Protein AF-A0A3R9XP58-F1 (afdb_monomer_lite)

Foldseek 3Di:
DVVVVVVVVVVVVVVVVVVVVVVVVVLVVVLVVVLQVVCVVVDPDGDDPLPPPPDDPVVSVVSVVVSVVSSVVSVVCVVVVVQVVCCVVPVDGDD

Radius of gyration: 19.76 Å; chains: 1; bounding box: 44×20×65 Å

Sequence (95 aa):
MAKQAKKKKRKQKLLYRPVGILLGMASGAVASTLFSRTWAAIGNGDAPDAMDEEREWKEILLAAAVEGAIFAVVKAAVDRGGAVGVRRLTGTWPG

pLDDT: mean 70.86, std 14.0, range [43.28, 88.38]

Structure (mmCIF, N/CA/C/O backbone):
data_AF-A0A3R9XP58-F1
#
_entry.id   AF-A0A3R9XP58-F1
#
loop_
_atom_site.group_PDB
_atom_site.id
_atom_site.type_symbol
_atom_site.label_atom_id
_atom_site.label_alt_id
_atom_site.label_comp_id
_atom_site.label_asym_id
_atom_site.label_entity_id
_atom_site.label_seq_id
_atom_site.pdbx_PDB_ins_code
_atom_site.Cartn_x
_atom_site.Cartn_y
_atom_site.Cartn_z
_atom_site.occupancy
_atom_site.B_iso_or_equiv
_atom_site.auth_seq_id
_atom_site.auth_comp_id
_atom_site.auth_asym_id
_atom_site.auth_atom_id
_atom_site.pdbx_PDB_model_num
ATOM 1 N N . MET A 1 1 ? -5.059 4.430 42.840 1.00 51.16 1 MET A N 1
ATOM 2 C CA . MET A 1 1 ? -5.711 3.653 41.753 1.00 51.16 1 MET A CA 1
ATOM 3 C C . MET A 1 1 ? -5.250 4.001 40.320 1.00 51.16 1 MET A C 1
ATOM 5 O O . MET A 1 1 ? -5.411 3.177 39.428 1.00 51.16 1 MET A O 1
ATOM 9 N N . ALA A 1 2 ? -4.569 5.132 40.072 1.00 53.56 2 ALA A N 1
ATOM 10 C CA . ALA A 1 2 ? -4.111 5.546 38.730 1.00 53.56 2 ALA A CA 1
ATOM 11 C C . ALA A 1 2 ? -3.066 4.626 38.047 1.00 53.56 2 ALA A C 1
ATOM 13 O O . ALA A 1 2 ? -2.990 4.558 36.818 1.00 53.56 2 ALA A O 1
ATOM 14 N N . LYS A 1 3 ? -2.271 3.870 38.820 1.00 49.97 3 LYS A N 1
ATOM 15 C CA . LYS A 1 3 ? -1.253 2.951 38.271 1.00 49.97 3 LYS A CA 1
ATOM 16 C C . LYS A 1 3 ? -1.863 1.762 37.509 1.00 49.97 3 LYS A C 1
ATOM 18 O O . LYS A 1 3 ? -1.236 1.259 36.577 1.00 49.97 3 LYS A O 1
ATOM 23 N N . GLN A 1 4 ? -3.090 1.342 37.837 1.00 46.91 4 GLN A N 1
ATOM 24 C CA . GLN A 1 4 ? -3.737 0.206 37.169 1.00 46.91 4 GLN A CA 1
ATOM 25 C C . GLN A 1 4 ? -4.315 0.566 35.788 1.00 46.91 4 GLN A C 1
ATOM 27 O O . GLN A 1 4 ? -4.176 -0.215 34.844 1.00 46.91 4 GLN A O 1
ATOM 32 N N . ALA A 1 5 ? -4.845 1.783 35.618 1.00 50.59 5 ALA A N 1
ATOM 33 C CA . ALA A 1 5 ? -5.347 2.275 34.330 1.00 50.59 5 ALA A CA 1
ATOM 34 C C . ALA A 1 5 ? -4.233 2.396 33.267 1.00 50.59 5 ALA A C 1
ATOM 36 O O . ALA A 1 5 ? -4.421 2.033 32.104 1.00 50.59 5 ALA A O 1
ATOM 37 N N . LYS A 1 6 ? -3.027 2.820 33.677 1.00 48.72 6 LYS A N 1
ATOM 38 C CA . LYS A 1 6 ? -1.841 2.904 32.801 1.00 48.72 6 LYS A CA 1
ATOM 39 C C . LYS A 1 6 ? -1.343 1.521 32.347 1.00 48.72 6 LYS A C 1
ATOM 41 O O . LYS A 1 6 ? -0.900 1.366 31.209 1.00 48.72 6 LYS A O 1
ATOM 46 N N . LYS A 1 7 ? -1.450 0.503 33.214 1.00 43.28 7 LYS A N 1
ATOM 47 C CA . LYS A 1 7 ? -1.011 -0.879 32.939 1.00 43.28 7 LYS A CA 1
ATOM 48 C C . LYS A 1 7 ? -1.946 -1.594 31.946 1.00 43.28 7 LYS A C 1
ATOM 50 O O . LYS A 1 7 ? -1.455 -2.291 31.059 1.00 43.28 7 LYS A O 1
ATOM 55 N N . LYS A 1 8 ? -3.265 -1.348 32.020 1.00 44.53 8 LYS A N 1
ATOM 56 C CA . LYS A 1 8 ? -4.268 -1.853 31.054 1.00 44.53 8 LYS A CA 1
ATOM 57 C C . LYS A 1 8 ? -4.037 -1.317 29.629 1.00 44.53 8 LYS A C 1
ATOM 59 O O . LYS A 1 8 ? -4.009 -2.109 28.690 1.00 44.53 8 LYS A O 1
ATOM 64 N N . LYS A 1 9 ? -3.738 -0.015 29.472 1.00 49.59 9 LYS A N 1
ATOM 65 C CA . LYS A 1 9 ? -3.437 0.599 28.158 1.00 49.59 9 LYS A CA 1
ATOM 66 C C . LYS A 1 9 ? -2.164 0.047 27.487 1.00 49.59 9 LYS A C 1
ATOM 68 O O . LYS A 1 9 ? -2.106 -0.021 26.263 1.00 49.59 9 LYS A O 1
ATOM 73 N N . ARG A 1 10 ? -1.143 -0.368 28.255 1.00 55.03 10 ARG A N 1
ATOM 74 C CA . ARG A 1 10 ? 0.087 -0.985 27.704 1.00 55.03 10 ARG A CA 1
ATOM 75 C C . ARG A 1 10 ? -0.129 -2.415 27.196 1.00 55.03 10 ARG A C 1
ATOM 77 O O . ARG A 1 10 ? 0.423 -2.752 26.156 1.00 55.03 10 ARG A O 1
ATOM 84 N N . LYS A 1 11 ? -0.941 -3.232 27.882 1.00 50.22 11 LYS A N 1
ATOM 85 C CA . LYS A 1 11 ? -1.242 -4.607 27.436 1.00 50.22 11 LYS A CA 1
ATOM 86 C C . LYS A 1 11 ? -2.081 -4.634 26.150 1.00 50.22 11 LYS A C 1
ATOM 88 O O . LYS A 1 11 ? -1.801 -5.441 25.275 1.00 50.22 11 LYS A O 1
ATOM 93 N N . GLN A 1 12 ? -3.024 -3.703 25.984 1.00 51.19 12 GLN A N 1
ATOM 94 C CA . GLN A 1 12 ? -3.793 -3.570 24.736 1.00 51.19 12 GLN A CA 1
ATOM 95 C C . GLN A 1 12 ? -2.923 -3.135 23.542 1.00 51.19 12 GLN A C 1
ATOM 97 O O . GLN A 1 12 ? -3.073 -3.674 22.450 1.00 51.19 12 GLN A O 1
ATOM 102 N N . LYS A 1 13 ? -1.952 -2.231 23.743 1.00 51.44 13 LYS A N 1
ATOM 103 C CA . LYS A 1 13 ? -1.019 -1.806 22.679 1.00 51.44 13 LYS A CA 1
ATOM 104 C C . LYS A 1 13 ? -0.097 -2.922 22.175 1.00 51.44 13 LYS A C 1
ATOM 106 O O . LYS A 1 13 ? 0.353 -2.853 21.037 1.00 51.44 13 LYS A O 1
ATOM 111 N N . LEU A 1 14 ? 0.199 -3.928 23.000 1.00 55.50 14 LEU A N 1
ATOM 112 C CA . LEU A 1 14 ? 1.065 -5.042 22.602 1.00 55.50 14 LEU A CA 1
ATOM 113 C C . LEU A 1 14 ? 0.316 -6.096 21.775 1.00 55.50 14 LEU A C 1
ATOM 115 O O . LEU A 1 14 ? 0.921 -6.714 20.911 1.00 55.50 14 LEU A O 1
ATOM 119 N N . LEU A 1 15 ? -0.993 -6.249 21.992 1.00 56.97 15 LEU A N 1
ATOM 120 C CA . LEU A 1 15 ? -1.825 -7.205 21.255 1.00 56.97 15 LEU A CA 1
ATOM 121 C C . LEU A 1 15 ? -2.271 -6.671 19.881 1.00 56.97 15 LEU A C 1
ATOM 123 O O . LEU A 1 15 ? -2.426 -7.444 18.945 1.00 56.97 15 LEU A O 1
ATOM 127 N N . TYR A 1 16 ? -2.403 -5.348 19.731 1.00 53.44 16 TYR A N 1
ATOM 128 C CA . TYR A 1 16 ? -2.718 -4.705 18.444 1.00 53.44 16 TYR A CA 1
ATOM 129 C C . TYR A 1 16 ? -1.500 -4.497 17.529 1.00 53.44 16 TYR A C 1
ATOM 131 O O . TYR A 1 16 ? -1.654 -4.314 16.324 1.00 53.44 16 TYR A O 1
ATOM 139 N N . ARG A 1 17 ? -0.281 -4.552 18.079 1.00 65.25 17 ARG A N 1
ATOM 140 C CA . ARG A 1 17 ? 0.972 -4.467 17.312 1.00 65.25 17 ARG A CA 1
ATOM 141 C C . ARG A 1 17 ? 1.138 -5.569 16.254 1.00 65.25 17 ARG A C 1
ATOM 143 O O . ARG A 1 17 ? 1.413 -5.208 15.115 1.00 65.25 17 ARG A O 1
ATOM 150 N N . PRO A 1 18 ? 0.965 -6.869 16.566 1.00 75.81 18 PRO A N 1
ATOM 151 C CA . PRO A 1 18 ? 1.131 -7.924 15.567 1.00 75.81 18 PRO A CA 1
ATOM 152 C C . PRO A 1 18 ? 0.080 -7.847 14.458 1.00 75.81 18 PRO A C 1
ATOM 154 O O . PRO A 1 18 ? 0.413 -8.072 13.303 1.00 75.81 18 PRO A O 1
ATOM 157 N N . VAL A 1 19 ? -1.155 -7.445 14.775 1.00 74.88 19 VAL A N 1
ATOM 158 C CA . VAL A 1 19 ? -2.206 -7.255 13.763 1.00 74.88 19 VAL A CA 1
ATOM 159 C C . VAL A 1 19 ? -1.836 -6.131 12.797 1.00 74.88 19 VAL A C 1
ATOM 161 O O . VAL A 1 19 ? -1.952 -6.313 11.593 1.00 74.88 19 VAL A O 1
ATOM 164 N N . GLY A 1 20 ? -1.328 -5.002 13.305 1.00 71.00 20 GLY A N 1
ATOM 165 C CA . GLY A 1 20 ? -0.859 -3.901 12.458 1.00 71.00 20 GLY A CA 1
ATOM 166 C C . GLY A 1 20 ? 0.329 -4.284 11.568 1.00 71.00 20 GLY A C 1
ATOM 167 O O . GLY A 1 20 ? 0.383 -3.866 10.417 1.00 71.00 20 GLY A O 1
ATOM 168 N N . ILE A 1 21 ? 1.246 -5.117 12.068 1.00 81.12 21 ILE A N 1
ATOM 169 C CA . ILE A 1 21 ? 2.383 -5.628 11.286 1.00 81.12 21 ILE A CA 1
ATOM 170 C C . ILE A 1 21 ? 1.902 -6.589 10.193 1.00 81.12 21 ILE A C 1
ATOM 172 O O . ILE A 1 21 ? 2.287 -6.433 9.039 1.00 81.12 21 ILE A O 1
ATOM 176 N N . LEU A 1 22 ? 1.023 -7.539 10.527 1.00 83.31 22 LEU A N 1
ATOM 177 C CA . LEU A 1 22 ? 0.467 -8.494 9.564 1.00 83.31 22 LEU A CA 1
ATOM 178 C C . LEU A 1 22 ? -0.368 -7.796 8.487 1.00 83.31 22 LEU A C 1
ATOM 180 O O . LEU A 1 22 ? -0.208 -8.100 7.307 1.00 83.31 22 LEU A O 1
ATOM 184 N N . LEU A 1 23 ? -1.205 -6.824 8.868 1.00 78.69 23 LEU A N 1
ATOM 185 C CA . LEU A 1 23 ? -1.923 -5.990 7.903 1.00 78.69 23 LEU A CA 1
ATOM 186 C C . LEU A 1 23 ? -0.956 -5.187 7.033 1.00 78.69 23 LEU A C 1
ATOM 188 O O . LEU A 1 23 ? -1.191 -5.070 5.834 1.00 78.69 23 LEU A O 1
ATOM 192 N N . GLY A 1 24 ? 0.124 -4.655 7.611 1.00 77.75 24 GLY A N 1
ATOM 193 C CA . GLY A 1 24 ? 1.169 -3.951 6.872 1.00 77.75 24 GLY A CA 1
ATOM 194 C C . GLY A 1 24 ? 1.846 -4.840 5.827 1.00 77.75 24 GLY A C 1
ATOM 195 O O . GLY A 1 24 ? 1.953 -4.439 4.672 1.00 77.75 24 GLY A O 1
ATOM 196 N N . MET A 1 25 ? 2.226 -6.068 6.192 1.00 85.88 25 MET A N 1
ATOM 197 C CA . MET A 1 25 ? 2.825 -7.039 5.264 1.00 85.88 25 MET A CA 1
ATOM 198 C C . MET A 1 25 ? 1.842 -7.470 4.171 1.00 85.88 25 MET A C 1
ATOM 200 O O . MET A 1 25 ? 2.204 -7.486 2.997 1.00 85.88 25 MET A O 1
ATOM 204 N N . ALA A 1 26 ? 0.588 -7.759 4.532 1.00 84.19 26 ALA A N 1
ATOM 205 C CA . ALA A 1 26 ? -0.452 -8.102 3.563 1.00 84.19 26 ALA A CA 1
ATOM 206 C C . ALA A 1 26 ? -0.716 -6.945 2.584 1.00 84.19 26 ALA A C 1
ATOM 208 O O . ALA A 1 26 ? -0.816 -7.162 1.379 1.00 84.19 26 ALA A O 1
ATOM 209 N N . SER A 1 27 ? -0.760 -5.709 3.089 1.00 78.25 27 SER A N 1
ATOM 210 C CA . SER A 1 27 ? -0.923 -4.510 2.259 1.00 78.25 27 SER A CA 1
ATOM 211 C C . SER A 1 27 ? 0.284 -4.286 1.344 1.00 78.25 27 SER A C 1
ATOM 213 O O . SER A 1 27 ? 0.099 -3.933 0.184 1.00 78.25 27 SER A O 1
ATOM 215 N N . GLY A 1 28 ? 1.504 -4.542 1.828 1.00 81.75 28 GLY A N 1
ATOM 216 C CA . GLY A 1 28 ? 2.732 -4.471 1.031 1.00 81.75 28 GLY A CA 1
ATOM 217 C C . GLY A 1 28 ? 2.758 -5.478 -0.122 1.00 81.75 28 GLY A C 1
ATOM 218 O O . GLY A 1 28 ? 3.098 -5.106 -1.239 1.00 81.75 28 GLY A O 1
ATOM 219 N N . ALA A 1 29 ? 2.318 -6.719 0.110 1.00 86.50 29 ALA A N 1
ATOM 220 C CA . ALA A 1 29 ? 2.230 -7.745 -0.935 1.00 86.50 29 ALA A CA 1
ATOM 221 C C . ALA A 1 29 ? 1.165 -7.428 -2.004 1.00 86.50 29 ALA A C 1
ATOM 223 O O . ALA A 1 29 ? 1.343 -7.699 -3.194 1.00 86.50 29 ALA A O 1
ATOM 224 N N . VAL A 1 30 ? 0.043 -6.830 -1.593 1.00 85.38 30 VAL A N 1
ATOM 225 C CA . VAL A 1 30 ? -0.980 -6.353 -2.533 1.00 85.38 30 VAL A CA 1
ATOM 226 C C . VAL A 1 30 ? -0.441 -5.178 -3.350 1.00 85.38 30 VAL A C 1
ATOM 228 O O . VAL A 1 30 ? -0.585 -5.172 -4.572 1.00 85.38 30 VAL A O 1
ATOM 231 N N . ALA A 1 31 ? 0.223 -4.217 -2.702 1.00 78.44 31 ALA A N 1
ATOM 232 C CA . ALA A 1 31 ? 0.819 -3.067 -3.373 1.00 78.44 31 ALA A CA 1
ATOM 233 C C . ALA A 1 31 ? 1.888 -3.483 -4.397 1.00 78.44 31 ALA A C 1
ATOM 235 O O . ALA A 1 31 ? 1.837 -3.000 -5.527 1.00 78.44 31 ALA A O 1
ATOM 236 N N . SER A 1 32 ? 2.780 -4.423 -4.056 1.00 76.25 32 SER A N 1
ATOM 237 C CA . SER A 1 32 ? 3.802 -4.917 -4.989 1.00 76.25 32 SER A CA 1
ATOM 238 C C . SER A 1 32 ? 3.181 -5.581 -6.219 1.00 76.25 32 SER A C 1
ATOM 240 O O . SER A 1 32 ? 3.587 -5.305 -7.342 1.00 76.25 32 SER A O 1
ATOM 242 N N . THR A 1 33 ? 2.120 -6.372 -6.036 1.00 83.56 33 THR A N 1
ATOM 243 C CA . THR A 1 33 ? 1.409 -7.017 -7.151 1.00 83.56 33 THR A CA 1
ATOM 244 C C . THR A 1 33 ? 0.725 -5.997 -8.070 1.00 83.56 33 THR A C 1
ATOM 246 O O . THR A 1 33 ? 0.759 -6.143 -9.294 1.00 83.56 33 THR A O 1
ATOM 249 N N . LEU A 1 34 ? 0.086 -4.963 -7.504 1.00 80.38 34 LEU A N 1
ATOM 250 C CA . LEU A 1 34 ? -0.528 -3.893 -8.301 1.00 80.38 34 LEU A CA 1
ATOM 251 C C . LEU A 1 34 ? 0.521 -3.069 -9.050 1.00 80.38 34 LEU A C 1
ATOM 253 O O . LEU A 1 34 ? 0.287 -2.715 -10.206 1.00 80.38 34 LEU A O 1
ATOM 257 N N . PHE A 1 35 ? 1.658 -2.789 -8.415 1.00 76.06 35 PHE A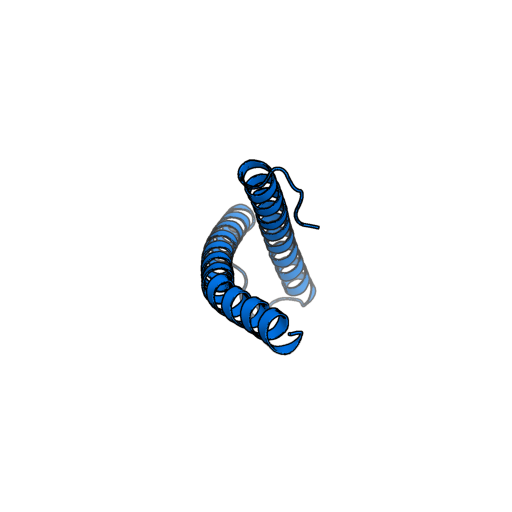 N 1
ATOM 258 C CA . PHE A 1 35 ? 2.780 -2.106 -9.047 1.00 76.06 35 PHE A CA 1
ATOM 259 C C . PHE A 1 35 ? 3.299 -2.898 -10.251 1.00 76.06 35 PHE A C 1
ATOM 261 O O . PHE A 1 35 ? 3.270 -2.377 -11.364 1.00 76.06 35 PHE A O 1
ATOM 268 N N . SER A 1 36 ? 3.636 -4.182 -10.072 1.00 71.62 36 SER A N 1
ATOM 269 C CA . SER A 1 36 ? 4.097 -5.049 -11.166 1.00 71.62 36 SER A CA 1
ATOM 270 C C . SER A 1 36 ? 3.094 -5.116 -12.322 1.00 71.62 36 SER A C 1
ATOM 272 O O . SER A 1 36 ? 3.488 -5.052 -13.482 1.00 71.62 36 SER A O 1
ATOM 274 N N . ARG A 1 37 ? 1.785 -5.190 -12.033 1.00 79.25 37 ARG A N 1
ATOM 275 C CA . ARG A 1 37 ? 0.739 -5.184 -13.074 1.00 79.25 37 ARG A CA 1
ATOM 276 C C . ARG A 1 37 ? 0.619 -3.856 -13.807 1.00 79.25 37 ARG A C 1
ATOM 278 O O . ARG A 1 37 ? 0.416 -3.855 -15.015 1.00 79.25 37 ARG A O 1
ATOM 285 N N . THR A 1 38 ? 0.696 -2.746 -13.080 1.00 73.44 38 THR A N 1
ATOM 286 C CA . THR A 1 38 ? 0.622 -1.408 -13.679 1.00 73.44 38 THR A CA 1
ATOM 287 C C . THR A 1 38 ? 1.825 -1.188 -14.583 1.00 73.44 38 THR A C 1
ATOM 289 O O . THR A 1 38 ? 1.676 -0.677 -15.687 1.00 73.44 38 THR A O 1
ATOM 292 N N . TRP A 1 39 ? 2.996 -1.663 -14.161 1.00 66.06 39 TRP A N 1
ATOM 293 C CA . TRP A 1 39 ? 4.203 -1.563 -14.958 1.00 66.06 39 TRP A CA 1
ATOM 294 C C . TRP A 1 39 ? 4.175 -2.445 -16.206 1.00 66.06 39 TRP A C 1
ATOM 296 O O . TRP A 1 39 ? 4.420 -1.950 -17.301 1.00 66.06 39 TRP A O 1
ATOM 306 N N . ALA A 1 40 ? 3.761 -3.706 -16.069 1.00 66.81 40 ALA A N 1
ATOM 307 C CA . ALA A 1 40 ? 3.577 -4.612 -17.203 1.00 66.81 40 ALA A CA 1
ATOM 308 C C . ALA A 1 40 ? 2.544 -4.099 -18.228 1.00 66.81 40 ALA A C 1
ATOM 310 O O . ALA A 1 40 ? 2.578 -4.491 -19.389 1.00 66.81 40 ALA A O 1
ATOM 311 N N . ALA A 1 41 ? 1.609 -3.240 -17.808 1.00 66.00 41 ALA A N 1
ATOM 312 C CA . ALA A 1 41 ? 0.630 -2.618 -18.697 1.00 66.00 41 ALA A CA 1
ATOM 313 C C . ALA A 1 41 ? 1.155 -1.354 -19.407 1.00 66.00 41 ALA A C 1
ATOM 315 O O . ALA A 1 41 ? 0.611 -0.983 -20.446 1.00 66.00 41 ALA A O 1
ATOM 316 N N . ILE A 1 42 ? 2.169 -0.680 -18.852 1.00 66.38 42 ILE A N 1
ATOM 317 C CA . ILE A 1 42 ? 2.712 0.589 -19.371 1.00 66.38 42 ILE A CA 1
ATOM 318 C C . ILE A 1 42 ? 4.028 0.370 -20.145 1.00 66.38 42 ILE A C 1
ATOM 320 O O . ILE A 1 42 ? 4.314 1.124 -21.073 1.00 66.38 42 ILE A O 1
ATOM 324 N N . GLY A 1 43 ? 4.815 -0.659 -19.812 1.00 53.53 43 GLY A N 1
ATOM 325 C CA . GLY A 1 43 ? 6.093 -0.979 -20.451 1.00 53.53 43 GLY A CA 1
ATOM 326 C C . GLY A 1 43 ? 6.092 -2.342 -21.143 1.00 53.53 43 GLY A C 1
ATOM 327 O O . GLY A 1 43 ? 5.547 -3.313 -20.629 1.00 53.53 43 GLY A O 1
ATOM 328 N N . ASN A 1 44 ? 6.756 -2.434 -22.299 1.00 48.59 44 ASN A N 1
ATOM 329 C CA . ASN A 1 44 ? 7.051 -3.689 -23.007 1.00 48.59 44 ASN A CA 1
ATOM 330 C C . ASN A 1 44 ? 8.096 -4.553 -22.248 1.00 48.59 44 ASN A C 1
ATOM 332 O O . ASN A 1 44 ? 9.110 -4.931 -22.830 1.00 48.59 44 ASN A O 1
ATOM 336 N N . GLY A 1 45 ? 7.908 -4.825 -20.951 1.00 58.38 45 GLY A N 1
ATOM 337 C CA . GLY A 1 45 ? 8.847 -5.608 -20.134 1.00 58.38 45 GLY A CA 1
ATOM 338 C C . GLY A 1 45 ? 8.836 -5.282 -18.634 1.00 58.38 45 GLY A C 1
ATOM 339 O O . GLY A 1 45 ? 7.957 -4.564 -18.155 1.00 58.38 45 GLY A O 1
ATOM 340 N N . ASP A 1 46 ? 9.814 -5.842 -17.909 1.00 54.34 46 ASP A N 1
ATOM 341 C CA . ASP A 1 46 ? 10.009 -5.683 -16.456 1.00 54.34 46 ASP A CA 1
ATOM 342 C C . ASP A 1 46 ? 10.183 -4.216 -16.012 1.00 54.34 46 ASP A C 1
ATOM 344 O O . ASP A 1 46 ? 10.556 -3.341 -16.798 1.00 54.34 46 ASP A O 1
ATOM 348 N N . ALA A 1 47 ? 9.879 -3.945 -14.736 1.00 52.81 47 ALA A N 1
ATOM 349 C CA . ALA A 1 47 ? 9.993 -2.610 -14.147 1.00 52.81 47 ALA A CA 1
ATOM 350 C C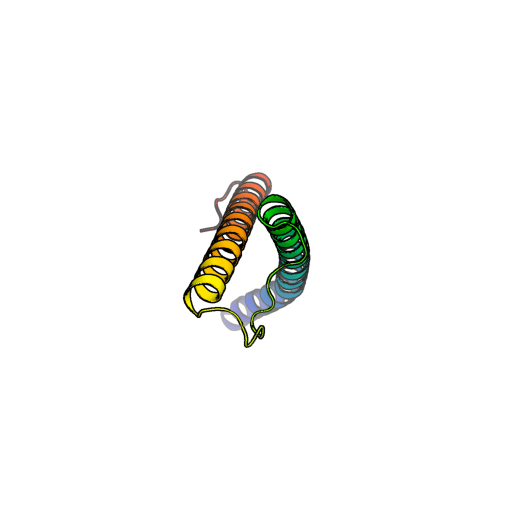 . ALA A 1 47 ? 11.431 -2.063 -14.219 1.00 52.81 47 ALA A C 1
ATOM 352 O O . ALA A 1 47 ? 12.365 -2.837 -14.027 1.00 52.81 47 ALA A O 1
ATOM 353 N N . PRO A 1 48 ? 11.631 -0.757 -14.496 1.00 54.88 48 PRO A N 1
ATOM 354 C CA . PRO A 1 48 ? 12.940 -0.161 -14.671 1.00 54.88 48 PRO A CA 1
ATOM 355 C C . PRO A 1 48 ? 13.587 -0.175 -13.296 1.00 54.88 48 PRO A C 1
ATOM 357 O O . PRO A 1 48 ? 13.008 0.328 -12.325 1.00 54.88 48 PRO A O 1
ATOM 360 N N . ASP A 1 49 ? 14.753 -0.796 -13.204 1.00 54.09 49 ASP A N 1
ATOM 361 C CA . ASP A 1 49 ? 15.454 -0.869 -11.939 1.00 54.09 49 ASP A CA 1
ATOM 362 C C . ASP A 1 49 ? 15.942 0.540 -11.580 1.00 54.09 49 ASP A C 1
ATOM 364 O O . ASP A 1 49 ? 16.439 1.286 -12.427 1.00 54.09 49 ASP A O 1
ATOM 368 N N . ALA A 1 50 ? 15.806 0.931 -10.313 1.00 53.47 50 ALA A N 1
ATOM 369 C CA . ALA A 1 50 ? 16.233 2.249 -9.836 1.00 53.47 50 ALA A CA 1
ATOM 370 C C . ALA A 1 50 ? 17.759 2.458 -9.965 1.00 53.47 50 ALA A C 1
ATOM 372 O O . ALA A 1 50 ? 18.254 3.560 -9.726 1.00 53.47 50 ALA A O 1
ATOM 373 N N . MET A 1 51 ? 18.489 1.395 -10.322 1.00 46.66 51 MET A N 1
ATOM 374 C CA . MET A 1 51 ? 19.931 1.352 -10.542 1.00 46.66 51 MET A CA 1
ATOM 375 C C . MET A 1 51 ? 20.339 1.216 -12.021 1.00 46.66 51 MET A C 1
ATOM 377 O O . MET A 1 51 ? 21.525 1.020 -12.282 1.00 46.66 51 MET A O 1
ATOM 381 N N . ASP A 1 52 ? 19.411 1.328 -12.981 1.00 52.12 52 ASP A N 1
ATOM 382 C CA . ASP A 1 52 ? 19.760 1.347 -14.409 1.00 52.12 52 ASP A CA 1
ATOM 383 C C . ASP A 1 52 ? 20.569 2.615 -14.744 1.00 52.12 52 ASP A C 1
ATOM 385 O O . ASP A 1 52 ? 20.030 3.711 -14.908 1.00 52.12 52 ASP A O 1
ATOM 389 N N . GLU A 1 53 ? 21.889 2.449 -14.848 1.00 48.69 53 GLU A N 1
ATOM 390 C CA . GLU A 1 53 ? 22.881 3.516 -15.052 1.00 48.69 53 GLU A CA 1
ATOM 391 C C . GLU A 1 53 ? 22.717 4.245 -16.404 1.00 48.69 53 GLU A C 1
ATOM 393 O O . GLU A 1 53 ? 23.168 5.378 -16.567 1.00 48.69 53 GLU A O 1
ATOM 398 N N . GLU A 1 54 ? 22.016 3.628 -17.363 1.00 55.16 54 GLU A N 1
ATOM 399 C CA . GLU A 1 54 ? 21.763 4.171 -18.705 1.00 55.16 54 GLU A CA 1
ATOM 400 C C . GLU A 1 54 ? 20.505 5.059 -18.799 1.00 55.16 54 GLU A C 1
ATOM 402 O O . GLU A 1 54 ? 20.263 5.670 -19.844 1.00 55.16 54 GLU A O 1
ATOM 407 N N . ARG A 1 55 ? 19.689 5.156 -17.737 1.00 56.28 55 ARG A N 1
ATOM 408 C CA . ARG A 1 55 ? 18.404 5.878 -17.773 1.00 56.28 55 ARG A CA 1
ATOM 409 C C . ARG A 1 55 ? 18.492 7.288 -17.198 1.00 56.28 55 ARG A C 1
ATOM 411 O O . ARG A 1 55 ? 19.081 7.536 -16.148 1.00 56.28 55 ARG A O 1
ATOM 418 N N . GLU A 1 56 ? 17.846 8.240 -17.873 1.00 66.00 56 GLU A N 1
ATOM 419 C CA . GLU A 1 56 ? 17.777 9.621 -17.396 1.00 66.00 56 GLU A CA 1
ATOM 420 C C . GLU A 1 56 ? 17.021 9.712 -16.060 1.00 66.00 56 GLU A C 1
ATOM 422 O O . GLU A 1 56 ? 15.955 9.123 -15.879 1.00 66.00 56 GLU A O 1
ATOM 427 N N . TRP A 1 57 ? 17.504 10.569 -15.156 1.00 70.19 57 TRP A N 1
ATOM 428 C CA . TRP A 1 57 ? 16.872 10.893 -13.867 1.00 70.19 57 TRP A CA 1
ATOM 429 C C . TRP A 1 57 ? 15.360 11.168 -13.948 1.00 70.19 57 TRP A C 1
ATOM 431 O O . TRP A 1 57 ? 14.628 10.917 -12.991 1.00 70.19 57 TRP A O 1
ATOM 441 N N . LYS A 1 58 ? 14.874 11.680 -15.086 1.00 70.56 58 LYS A N 1
ATOM 442 C CA . LYS A 1 58 ? 13.443 11.903 -15.324 1.00 70.56 58 LYS A CA 1
ATOM 443 C C . LYS A 1 58 ? 12.632 10.610 -15.350 1.00 70.56 58 LYS A C 1
ATOM 445 O O . LYS A 1 58 ? 11.542 10.606 -14.788 1.00 70.56 58 LYS A O 1
ATOM 450 N N . GLU A 1 59 ? 13.132 9.542 -15.969 1.00 68.88 59 GLU A N 1
ATOM 451 C CA . GLU A 1 59 ? 12.422 8.259 -16.025 1.00 68.88 59 GLU A CA 1
ATOM 452 C C . GLU A 1 59 ? 12.321 7.630 -14.634 1.00 68.88 59 GLU A C 1
ATOM 454 O O . GLU A 1 59 ? 11.238 7.209 -14.231 1.00 68.88 59 GLU A O 1
ATOM 459 N N . ILE A 1 60 ? 13.413 7.666 -13.862 1.00 72.19 60 ILE A N 1
ATOM 460 C CA . ILE A 1 60 ? 13.463 7.138 -12.490 1.00 72.19 60 ILE A CA 1
ATOM 461 C C . ILE A 1 60 ? 12.470 7.881 -11.586 1.00 72.19 60 ILE A C 1
ATOM 463 O O . ILE A 1 60 ? 11.691 7.262 -10.861 1.00 72.19 60 ILE A O 1
ATOM 467 N N . LEU A 1 61 ? 12.446 9.217 -11.649 1.00 80.38 61 LEU A N 1
ATOM 468 C CA . LEU A 1 61 ? 11.512 10.018 -10.854 1.00 80.38 61 LEU A CA 1
ATOM 469 C C . LEU A 1 61 ? 10.052 9.795 -11.266 1.00 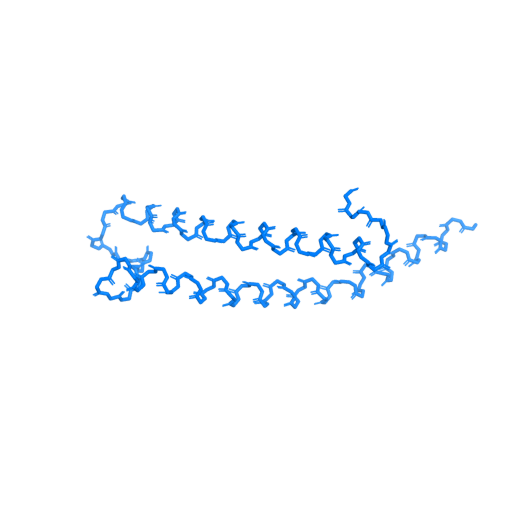80.38 61 LEU A C 1
ATOM 471 O O . LEU A 1 61 ? 9.174 9.787 -10.402 1.00 80.38 61 LEU A O 1
ATOM 475 N N . LEU A 1 62 ? 9.780 9.599 -12.560 1.00 78.00 62 LEU A N 1
ATOM 476 C CA . LEU A 1 62 ? 8.435 9.290 -13.040 1.00 78.00 62 LEU A CA 1
ATOM 477 C C . LEU A 1 62 ? 7.977 7.915 -12.536 1.00 78.00 62 LEU A C 1
ATOM 479 O O . LEU A 1 62 ? 6.855 7.784 -12.047 1.00 78.00 62 LEU A O 1
ATOM 483 N N . ALA A 1 63 ? 8.859 6.914 -12.595 1.00 75.19 63 ALA A N 1
ATOM 484 C CA . ALA A 1 63 ? 8.598 5.574 -12.083 1.00 75.19 63 ALA A CA 1
ATOM 485 C C . ALA A 1 63 ? 8.304 5.597 -10.575 1.00 75.19 63 ALA A C 1
ATOM 487 O O . ALA A 1 63 ? 7.265 5.096 -10.139 1.00 75.19 63 ALA A O 1
ATOM 488 N N . ALA A 1 64 ? 9.149 6.280 -9.796 1.00 79.75 64 ALA A N 1
ATOM 489 C CA . ALA A 1 64 ? 8.965 6.444 -8.356 1.00 79.75 64 ALA A CA 1
ATOM 490 C C . ALA A 1 64 ? 7.664 7.192 -8.009 1.00 79.75 64 ALA A C 1
ATOM 492 O O . ALA A 1 64 ? 6.987 6.859 -7.034 1.00 79.75 64 ALA A O 1
ATOM 493 N N . ALA A 1 65 ? 7.273 8.188 -8.811 1.00 85.62 65 ALA A N 1
ATOM 494 C CA . ALA A 1 65 ? 6.012 8.899 -8.622 1.00 85.62 65 ALA A CA 1
ATOM 495 C C . ALA A 1 65 ? 4.796 7.986 -8.850 1.00 85.62 65 ALA A C 1
ATOM 497 O O . ALA A 1 65 ? 3.837 8.036 -8.075 1.00 85.62 65 ALA A O 1
ATOM 498 N N . VAL A 1 66 ? 4.838 7.130 -9.877 1.00 80.19 66 VAL A N 1
ATOM 499 C CA . VAL A 1 66 ? 3.782 6.143 -10.149 1.00 80.19 66 VAL A CA 1
ATOM 500 C C . VAL A 1 66 ? 3.701 5.112 -9.024 1.00 80.19 66 VAL A C 1
ATOM 502 O O . VAL A 1 66 ? 2.608 4.838 -8.526 1.00 80.19 66 VAL A O 1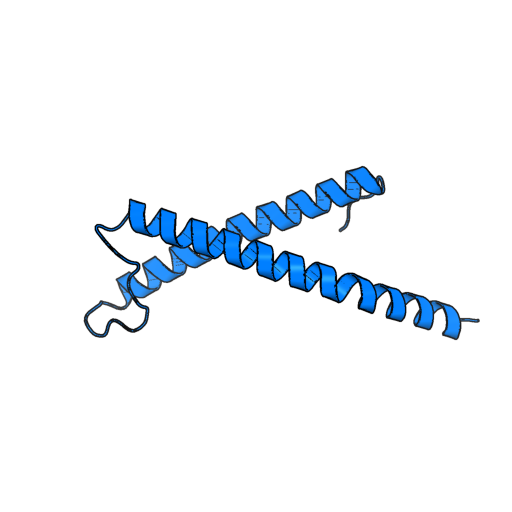
ATOM 505 N N . GLU A 1 67 ? 4.840 4.590 -8.565 1.00 76.50 67 GLU A N 1
ATOM 506 C CA . GLU A 1 67 ? 4.894 3.666 -7.428 1.00 76.50 67 GLU A CA 1
ATOM 507 C C . GLU A 1 67 ? 4.292 4.295 -6.163 1.00 76.50 67 GLU A C 1
ATOM 509 O O . GLU A 1 67 ? 3.399 3.722 -5.527 1.00 76.50 67 GLU A O 1
ATOM 514 N N . GLY A 1 68 ? 4.711 5.523 -5.843 1.00 84.06 68 GLY A N 1
ATOM 515 C CA . GLY A 1 68 ? 4.192 6.284 -4.712 1.00 84.06 68 GLY A CA 1
ATOM 516 C C . GLY A 1 68 ? 2.685 6.541 -4.808 1.00 84.06 68 GLY A C 1
ATOM 517 O O . GLY A 1 68 ? 1.980 6.439 -3.800 1.00 84.06 68 GLY A O 1
ATOM 518 N N . ALA A 1 69 ? 2.164 6.813 -6.008 1.00 88.38 69 ALA A N 1
ATOM 519 C CA . ALA A 1 69 ? 0.734 7.006 -6.236 1.00 88.38 69 ALA A CA 1
ATOM 520 C C . ALA A 1 69 ? -0.069 5.722 -5.973 1.00 88.38 69 ALA A C 1
ATOM 522 O O . ALA A 1 69 ? -1.082 5.762 -5.269 1.00 88.38 69 ALA A O 1
ATOM 523 N N . ILE A 1 70 ? 0.400 4.574 -6.472 1.00 82.50 70 ILE A N 1
ATOM 524 C CA . ILE A 1 70 ? -0.239 3.271 -6.229 1.00 82.50 70 ILE A CA 1
ATOM 525 C C . ILE A 1 70 ? -0.245 2.964 -4.730 1.00 82.50 70 ILE A C 1
ATOM 527 O O . ILE A 1 70 ? -1.288 2.616 -4.168 1.00 82.50 70 ILE A O 1
ATOM 531 N N . PHE A 1 71 ? 0.893 3.152 -4.060 1.00 81.19 71 PHE A N 1
ATOM 532 C CA . PHE A 1 71 ? 1.001 2.932 -2.622 1.00 81.19 71 PHE A CA 1
ATOM 533 C C . PHE A 1 71 ? 0.041 3.828 -1.827 1.00 81.19 71 PHE A C 1
ATOM 535 O O . PHE A 1 71 ? -0.658 3.349 -0.929 1.00 81.19 71 PHE A O 1
ATOM 542 N N . ALA A 1 72 ? -0.051 5.113 -2.181 1.00 87.75 72 ALA A N 1
ATOM 543 C CA . ALA A 1 72 ? -0.963 6.056 -1.542 1.00 87.75 72 ALA A CA 1
ATOM 544 C C . ALA A 1 72 ? -2.434 5.631 -1.692 1.00 87.75 72 ALA A C 1
ATOM 546 O O . ALA A 1 72 ? -3.190 5.684 -0.718 1.00 87.75 72 ALA A O 1
ATOM 547 N N . VAL A 1 73 ? -2.833 5.154 -2.876 1.00 87.00 73 VAL A N 1
ATOM 548 C CA . VAL A 1 73 ? -4.193 4.652 -3.132 1.00 87.00 73 VAL A CA 1
ATOM 549 C C . VAL A 1 73 ? -4.495 3.415 -2.287 1.00 87.00 73 VAL A C 1
ATOM 551 O O . VAL A 1 73 ? -5.529 3.372 -1.616 1.00 87.00 73 VAL A O 1
ATOM 554 N N . VAL A 1 74 ? -3.593 2.428 -2.263 1.00 84.88 74 VAL A N 1
ATOM 555 C CA . VAL A 1 74 ? -3.766 1.208 -1.454 1.00 84.88 74 VAL A CA 1
ATOM 556 C C . VAL A 1 74 ? -3.878 1.561 0.027 1.00 84.88 74 VAL A C 1
ATOM 558 O O . VAL A 1 74 ? -4.801 1.106 0.705 1.00 84.88 74 VAL A O 1
ATOM 561 N N . LYS A 1 75 ? -2.993 2.431 0.524 1.00 81.75 75 LYS A N 1
ATOM 562 C CA . LYS A 1 75 ? -3.033 2.911 1.906 1.00 81.75 75 LYS A CA 1
ATOM 563 C C . LYS A 1 75 ? -4.369 3.578 2.234 1.00 81.75 75 LYS A C 1
ATOM 565 O O . LYS A 1 75 ? -4.981 3.231 3.241 1.00 81.75 75 LYS A O 1
ATOM 570 N N . ALA A 1 76 ? -4.841 4.493 1.390 1.00 88.19 76 ALA A N 1
ATOM 571 C CA . ALA A 1 76 ? -6.113 5.178 1.601 1.00 88.19 76 ALA A CA 1
ATOM 572 C C . ALA A 1 76 ? -7.297 4.197 1.627 1.00 88.19 76 ALA A C 1
ATOM 574 O O . ALA A 1 76 ? -8.186 4.322 2.473 1.00 88.19 76 ALA A O 1
ATOM 575 N N . ALA A 1 77 ? -7.295 3.194 0.743 1.00 87.00 77 ALA A N 1
ATOM 576 C CA . ALA A 1 77 ? -8.317 2.154 0.708 1.00 87.00 77 ALA A CA 1
ATOM 577 C C . ALA A 1 77 ? -8.319 1.303 1.989 1.00 87.00 77 ALA A C 1
ATOM 579 O O . ALA A 1 77 ? -9.386 1.055 2.555 1.00 87.00 77 ALA A O 1
ATOM 580 N N . VAL A 1 78 ? -7.141 0.906 2.483 1.00 83.88 78 VAL A N 1
ATOM 581 C CA . VAL A 1 78 ? -6.996 0.143 3.734 1.00 83.88 78 VAL A CA 1
ATOM 582 C C . VAL A 1 78 ? -7.398 0.979 4.946 1.00 83.88 78 VAL A C 1
ATOM 584 O O . VAL A 1 78 ? -8.188 0.508 5.762 1.00 83.88 78 VAL A O 1
ATOM 587 N N . ASP A 1 79 ? -6.930 2.225 5.052 1.00 85.25 79 ASP A N 1
ATOM 588 C CA . ASP A 1 79 ? -7.264 3.123 6.163 1.00 85.25 79 ASP A CA 1
ATOM 589 C C . ASP A 1 79 ? -8.783 3.375 6.214 1.00 85.25 79 ASP A C 1
ATOM 591 O O . ASP A 1 79 ? -9.415 3.273 7.272 1.00 85.25 79 ASP A O 1
ATOM 595 N N . ARG A 1 80 ? -9.410 3.616 5.053 1.00 84.69 80 ARG A N 1
ATOM 596 C CA . ARG A 1 80 ? -10.864 3.792 4.941 1.00 84.69 80 ARG A CA 1
ATOM 597 C C . ARG A 1 80 ? -11.622 2.503 5.249 1.00 84.69 80 ARG A C 1
ATOM 599 O O . ARG A 1 80 ? -12.606 2.547 5.987 1.00 84.69 80 ARG A O 1
ATOM 606 N N . GLY A 1 81 ? -11.183 1.371 4.702 1.00 87.00 81 GLY A N 1
ATOM 607 C CA . GLY A 1 81 ? -11.787 0.058 4.930 1.00 87.00 81 GLY A CA 1
ATOM 608 C C . GLY A 1 81 ? -11.719 -0.356 6.399 1.00 87.00 81 GLY A C 1
ATOM 609 O O . GLY A 1 81 ? -12.724 -0.780 6.967 1.00 87.00 81 GLY A O 1
ATOM 610 N N . GLY A 1 82 ? -10.573 -0.133 7.045 1.00 83.62 82 GLY A N 1
ATOM 611 C CA . GLY A 1 82 ? -10.376 -0.332 8.476 1.00 83.62 82 GLY A CA 1
ATOM 612 C C . GLY A 1 82 ? -11.289 0.564 9.310 1.00 83.62 82 GLY A C 1
ATOM 613 O O . GLY A 1 82 ? -11.969 0.070 10.208 1.00 83.62 82 GLY A O 1
ATOM 614 N N . ALA A 1 83 ? -11.391 1.855 8.975 1.00 83.81 83 ALA A N 1
ATOM 615 C CA . ALA A 1 83 ? -12.269 2.779 9.689 1.00 83.81 83 ALA A CA 1
ATOM 616 C C . ALA A 1 83 ? -13.756 2.404 9.578 1.00 83.81 83 ALA A C 1
ATOM 618 O O . ALA A 1 83 ? -14.494 2.441 10.566 1.00 83.81 83 ALA A O 1
ATOM 619 N N . VAL A 1 84 ? -14.193 1.973 8.391 1.00 86.81 84 VAL A N 1
ATOM 620 C CA . VAL A 1 84 ? -15.548 1.449 8.172 1.00 86.81 8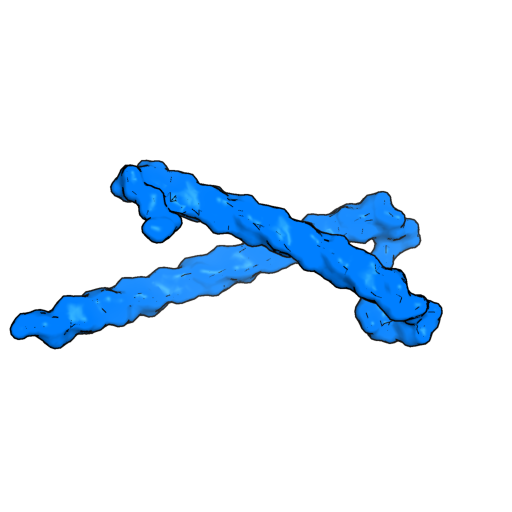4 VAL A CA 1
ATOM 621 C C . VAL A 1 84 ? -15.764 0.139 8.932 1.00 86.81 84 VAL A C 1
ATOM 623 O O . VAL A 1 84 ? -16.817 -0.033 9.544 1.00 86.81 84 VAL A O 1
ATOM 626 N N . GLY A 1 85 ? -14.782 -0.764 8.934 1.00 84.75 85 GLY A N 1
ATOM 627 C CA . GLY A 1 85 ? -14.835 -2.029 9.666 1.00 84.75 85 GLY A CA 1
ATOM 628 C C . GLY A 1 85 ? -14.993 -1.819 11.171 1.00 84.75 85 GLY A C 1
ATOM 629 O O . GLY A 1 85 ? -15.908 -2.373 11.775 1.00 84.75 85 GLY A O 1
ATOM 630 N N . VAL A 1 86 ? -14.176 -0.945 11.764 1.00 83.31 86 VAL A N 1
ATOM 631 C CA . VAL A 1 86 ? -14.300 -0.570 13.179 1.00 83.31 86 VAL A CA 1
ATOM 632 C C . VAL A 1 86 ? -15.661 0.058 13.447 1.00 83.31 86 VAL A C 1
ATOM 634 O O . VAL A 1 86 ? -16.353 -0.407 14.341 1.00 83.31 86 VAL A O 1
ATOM 637 N N . ARG A 1 87 ? -16.114 1.021 12.630 1.00 82.75 87 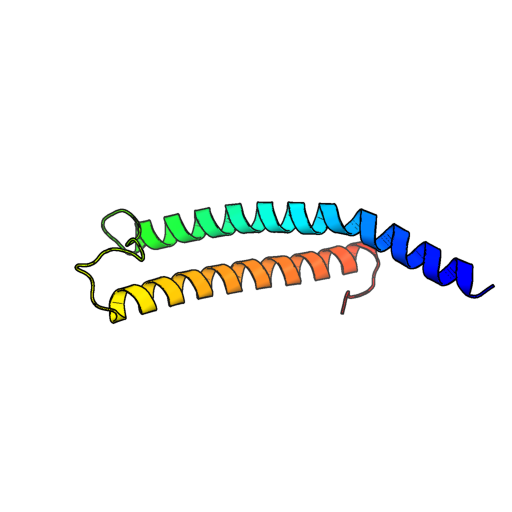ARG A N 1
ATOM 638 C CA . ARG A 1 87 ? -17.445 1.624 12.801 1.00 82.75 87 ARG A CA 1
ATOM 639 C C . ARG A 1 87 ? -18.569 0.593 12.747 1.00 82.75 87 ARG A C 1
ATOM 641 O O . ARG A 1 87 ? -19.526 0.720 13.500 1.00 82.75 87 ARG A O 1
ATOM 648 N N . ARG A 1 88 ? -18.481 -0.417 11.879 1.00 81.81 88 ARG A N 1
ATOM 649 C CA . ARG A 1 88 ? -19.482 -1.495 11.818 1.00 81.81 88 ARG A CA 1
ATOM 650 C C . ARG A 1 88 ? -19.459 -2.387 13.057 1.00 81.81 88 ARG A C 1
ATOM 652 O O . ARG A 1 88 ? -20.514 -2.845 13.473 1.00 81.81 88 ARG A O 1
ATOM 659 N N . LEU A 1 89 ? -18.286 -2.621 13.639 1.00 85.81 89 LEU A N 1
ATOM 660 C CA . LEU A 1 89 ? -18.125 -3.494 14.802 1.00 85.81 89 LEU A CA 1
ATOM 661 C C . LEU A 1 89 ? -18.414 -2.787 16.132 1.00 85.81 89 LEU A C 1
ATOM 663 O O . LEU A 1 89 ? -18.980 -3.393 17.035 1.00 85.81 89 LEU A O 1
ATOM 667 N N . THR A 1 90 ? -18.017 -1.523 16.271 1.00 85.75 90 THR A N 1
ATOM 668 C CA . THR A 1 90 ? -18.104 -0.769 17.531 1.00 85.75 90 THR A CA 1
ATOM 669 C C . THR A 1 90 ? -19.146 0.345 17.506 1.00 85.75 90 THR A C 1
ATOM 671 O O . THR A 1 90 ? -19.384 0.969 18.536 1.00 85.75 90 THR A O 1
ATOM 674 N N . GLY A 1 91 ? -19.743 0.647 16.350 1.00 86.44 91 GLY A N 1
ATOM 675 C CA . GLY A 1 91 ? -20.656 1.781 16.160 1.00 86.44 91 GLY A CA 1
ATOM 676 C C . GLY A 1 91 ? -19.961 3.148 16.127 1.00 86.44 91 GLY A C 1
ATOM 677 O O . GLY A 1 91 ? -20.580 4.147 15.764 1.00 86.44 91 GLY A O 1
ATOM 678 N N . THR A 1 92 ? -18.672 3.208 16.464 1.00 78.94 92 THR A N 1
ATOM 679 C CA . THR A 1 92 ? -17.893 4.440 16.612 1.00 78.94 92 THR A CA 1
ATOM 680 C C . THR A 1 92 ? -16.840 4.563 15.523 1.00 78.94 92 THR A C 1
ATOM 682 O O . THR A 1 92 ? -16.197 3.592 15.132 1.00 78.94 92 THR A O 1
ATOM 685 N N . TRP A 1 93 ? -16.666 5.775 15.004 1.00 81.06 93 TRP A N 1
ATOM 686 C CA . TRP A 1 93 ? -15.627 6.046 14.018 1.00 81.06 93 TRP A CA 1
ATOM 687 C C . TRP A 1 93 ? -14.248 6.095 14.697 1.00 81.06 93 TRP A C 1
ATOM 689 O O . TRP A 1 93 ? -14.108 6.817 15.686 1.00 81.06 93 TRP A O 1
ATOM 699 N N . PRO A 1 94 ? -13.234 5.358 14.206 1.00 70.19 94 PRO A N 1
ATOM 700 C CA . PRO A 1 94 ? -11.869 5.498 14.696 1.00 70.19 94 PRO A CA 1
ATOM 701 C C . PRO A 1 94 ? -11.216 6.725 14.047 1.00 70.19 94 PRO A C 1
ATOM 703 O O . PRO A 1 94 ? -10.806 6.692 12.887 1.00 70.19 94 PRO A O 1
ATOM 706 N N . GLY A 1 95 ? -11.154 7.817 14.802 1.00 64.31 95 GLY A N 1
ATOM 707 C CA . GLY A 1 95 ? -10.510 9.076 14.427 1.00 64.31 95 GLY A CA 1
ATOM 708 C C . GLY A 1 95 ? -10.331 9.945 15.653 1.00 64.31 95 GLY A C 1
ATOM 709 O O . GLY A 1 95 ? -11.359 10.182 16.323 1.00 64.31 95 GLY A O 1
#

Secondary structure (DSSP, 8-state):
-HHHHHHHHHHHHHHHHHHHHHHHHHHHHHHHHHHHHHHHHHSSSSPPPTT-TTS-HHHHHHHHHHHHHHHHHHHHHHHHHHHHHHHHHHSS---